Protein AF-Q5NCP0-3-F1 (afdb_monomer)

Mean predicted aligned error: 16.81 Å

Structure (mmCIF, N/CA/C/O backbone):
data_AF-Q5NCP0-3-F1
#
_entry.id   AF-Q5NCP0-3-F1
#
loop_
_atom_site.group_PDB
_atom_site.id
_atom_site.type_symbol
_atom_site.label_atom_id
_atom_site.label_alt_id
_atom_site.label_comp_id
_atom_site.label_asym_id
_atom_site.label_entity_id
_atom_site.label_seq_id
_atom_site.pdbx_PDB_ins_code
_atom_site.Cartn_x
_atom_site.Cartn_y
_atom_site.Cartn_z
_atom_site.occupancy
_atom_site.B_iso_or_equiv
_atom_site.auth_seq_id
_atom_site.auth_comp_id
_atom_site.auth_asym_id
_atom_site.auth_atom_id
_atom_site.pdbx_PDB_model_num
ATOM 1 N N . MET A 1 1 ? 72.485 34.955 -22.593 1.00 40.53 1 MET A N 1
ATOM 2 C CA . MET A 1 1 ? 71.394 34.061 -23.044 1.00 40.53 1 MET A CA 1
ATOM 3 C C . MET A 1 1 ? 70.296 34.075 -21.979 1.00 40.53 1 MET A C 1
ATOM 5 O O . MET A 1 1 ? 70.406 33.351 -21.007 1.00 40.53 1 MET A O 1
ATOM 9 N N . SER A 1 2 ? 69.302 34.964 -22.088 1.00 57.00 2 SER A N 1
ATOM 10 C CA . SER A 1 2 ? 68.161 35.048 -21.153 1.00 57.00 2 SER A CA 1
ATOM 11 C C . SER A 1 2 ? 66.926 35.532 -21.920 1.00 57.00 2 SER A C 1
ATOM 13 O O . SER A 1 2 ? 66.544 36.692 -21.856 1.00 57.00 2 SER A O 1
ATOM 15 N N . GLY A 1 3 ? 66.391 34.663 -22.778 1.00 52.38 3 GLY A N 1
ATOM 16 C CA . GLY A 1 3 ? 65.208 34.951 -23.605 1.00 52.38 3 GLY A CA 1
ATOM 17 C C . GLY A 1 3 ? 64.256 33.762 -23.767 1.00 52.38 3 GLY A C 1
ATOM 18 O O . GLY A 1 3 ? 63.150 33.932 -24.262 1.00 52.38 3 GLY A O 1
ATOM 19 N N . GLY A 1 4 ? 64.649 32.561 -23.316 1.00 56.91 4 GLY A N 1
ATOM 20 C CA . GLY A 1 4 ? 63.847 31.338 -23.452 1.00 56.91 4 GLY A CA 1
ATOM 21 C C . GLY A 1 4 ? 62.743 31.166 -22.400 1.00 56.91 4 GLY A C 1
ATOM 22 O O . GLY A 1 4 ? 61.758 30.488 -22.665 1.00 56.91 4 GLY A O 1
ATOM 23 N N . HIS A 1 5 ? 62.852 31.804 -21.228 1.00 55.22 5 HIS A N 1
ATOM 24 C CA . HIS A 1 5 ? 61.889 31.601 -20.134 1.00 55.22 5 HIS A CA 1
ATOM 25 C C . HIS A 1 5 ? 60.578 32.391 -20.292 1.00 55.22 5 HIS A C 1
ATOM 27 O O . HIS A 1 5 ? 59.539 31.944 -19.816 1.00 55.22 5 HIS A O 1
ATOM 33 N N . GLN A 1 6 ? 60.583 33.534 -20.988 1.00 58.88 6 GLN A N 1
ATOM 34 C CA . GLN A 1 6 ? 59.370 34.347 -21.178 1.00 58.88 6 GLN A CA 1
ATOM 35 C C . GLN A 1 6 ? 58.363 33.703 -22.144 1.00 58.88 6 GLN A C 1
ATOM 37 O O . GLN A 1 6 ? 57.157 33.825 -21.944 1.00 58.88 6 GLN A O 1
ATOM 42 N N . LEU A 1 7 ? 58.835 32.958 -23.149 1.00 59.28 7 LEU A N 1
ATOM 43 C CA . LEU A 1 7 ? 57.959 32.293 -24.120 1.00 59.28 7 LEU A CA 1
ATOM 44 C C . LEU A 1 7 ? 57.269 31.044 -23.542 1.00 59.28 7 LEU A C 1
ATOM 46 O O . LEU A 1 7 ? 56.135 30.756 -23.915 1.00 59.28 7 LEU A O 1
ATOM 50 N N . GLN A 1 8 ? 57.886 30.340 -22.584 1.00 61.59 8 GLN A N 1
ATOM 51 C CA . GLN A 1 8 ? 57.238 29.203 -21.910 1.00 61.59 8 GLN A CA 1
ATOM 52 C C . GLN A 1 8 ? 56.052 29.624 -21.029 1.00 61.59 8 GLN A C 1
ATOM 54 O O . GLN A 1 8 ? 55.056 28.906 -20.960 1.00 61.59 8 GLN A O 1
ATOM 59 N N . LEU A 1 9 ? 56.126 30.795 -20.390 1.00 61.34 9 LEU A N 1
ATOM 60 C CA . LEU A 1 9 ? 55.031 31.336 -19.575 1.00 61.34 9 LEU A CA 1
ATOM 61 C C . LEU A 1 9 ? 53.808 31.710 -20.425 1.00 61.34 9 LEU A C 1
ATOM 63 O O . LEU A 1 9 ? 52.675 31.484 -20.002 1.00 61.34 9 LEU A O 1
ATOM 67 N N . ALA A 1 10 ? 54.025 32.202 -21.648 1.00 65.25 10 ALA A N 1
ATOM 68 C CA . ALA A 1 10 ? 52.942 32.540 -22.571 1.00 65.25 10 ALA A CA 1
ATOM 69 C C . ALA A 1 10 ? 52.159 31.304 -23.059 1.00 65.25 10 ALA A C 1
ATOM 71 O O . ALA A 1 10 ? 50.965 31.404 -23.323 1.00 65.25 10 ALA A O 1
ATOM 72 N N . VAL A 1 11 ? 52.799 30.131 -23.129 1.00 69.75 11 VAL A N 1
ATOM 73 C CA . VAL A 1 11 ? 52.158 28.861 -23.531 1.00 69.75 11 VAL A CA 1
ATOM 74 C C . VAL A 1 11 ? 51.352 28.221 -22.392 1.00 69.75 11 VAL A C 1
ATOM 76 O O . VAL A 1 11 ? 50.407 27.475 -22.645 1.00 69.75 11 VAL A O 1
ATOM 79 N N . LEU A 1 12 ? 51.671 28.536 -21.134 1.00 74.12 12 LEU A N 1
ATOM 80 C CA . LEU A 1 12 ? 50.923 28.058 -19.963 1.00 74.12 12 LEU A CA 1
ATOM 81 C C . LEU A 1 12 ? 49.622 28.842 -19.727 1.00 74.12 12 LEU A C 1
ATOM 83 O O . LEU A 1 12 ? 48.679 28.316 -19.134 1.00 74.12 12 LEU A O 1
ATOM 87 N N . TRP A 1 13 ? 49.545 30.078 -20.221 1.00 74.38 13 TRP A N 1
ATOM 88 C CA . TRP A 1 13 ? 48.394 30.958 -20.019 1.00 74.38 13 TRP A CA 1
ATOM 89 C C . TRP A 1 13 ? 47.080 30.437 -20.645 1.00 74.38 13 TRP A C 1
ATOM 91 O O . TRP A 1 13 ? 46.059 30.440 -19.952 1.00 74.38 13 TRP A O 1
ATOM 101 N N . PRO A 1 14 ? 47.068 29.902 -21.886 1.00 79.06 14 PRO A N 1
ATOM 102 C CA . PRO A 1 14 ? 45.876 29.288 -22.477 1.00 79.06 14 PRO A CA 1
ATOM 103 C C . PRO A 1 14 ? 45.344 28.083 -21.690 1.00 79.06 14 PRO A C 1
ATOM 105 O O . PRO A 1 14 ? 44.132 27.925 -21.554 1.00 79.06 14 PRO A O 1
ATOM 108 N N . TRP A 1 15 ? 46.232 27.252 -21.133 1.00 80.69 15 TRP A N 1
ATOM 109 C CA . TRP A 1 15 ? 45.832 26.103 -20.316 1.00 80.69 15 TRP A CA 1
ATOM 110 C C . TRP A 1 15 ? 45.217 26.534 -18.984 1.00 80.69 15 TRP A C 1
ATOM 112 O O . TRP A 1 15 ? 44.223 25.949 -18.555 1.00 80.69 15 TRP A O 1
ATOM 122 N N . LEU A 1 16 ? 45.747 27.592 -18.363 1.00 80.56 16 LEU A N 1
ATOM 123 C CA . LEU A 1 16 ? 45.187 28.142 -17.129 1.00 80.56 16 LEU A CA 1
ATOM 124 C C . LEU A 1 16 ? 43.794 28.750 -17.357 1.00 80.56 16 LEU A C 1
ATOM 126 O O . LEU A 1 16 ? 42.891 2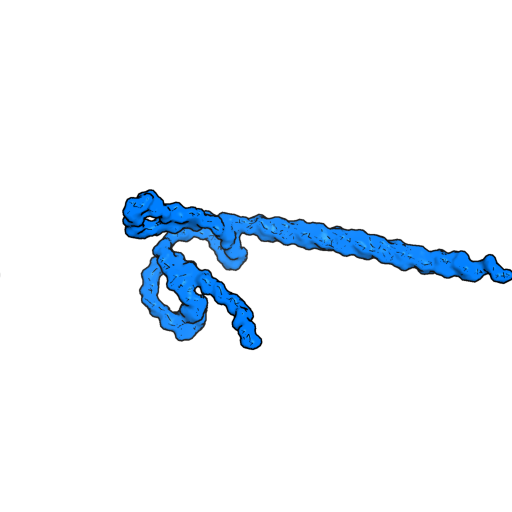8.508 -16.561 1.00 80.56 16 LEU A O 1
ATOM 130 N N . LEU A 1 17 ? 43.597 29.474 -18.463 1.00 78.25 17 LEU A N 1
ATOM 131 C CA . LEU A 1 17 ? 42.288 30.011 -18.857 1.00 78.25 17 LEU A CA 1
ATOM 132 C C . LEU A 1 17 ? 41.264 28.904 -19.134 1.00 78.25 17 LEU A C 1
ATOM 134 O O . LEU A 1 17 ? 40.128 28.978 -18.673 1.00 78.25 17 LEU A O 1
ATOM 138 N N . MET A 1 18 ? 41.659 27.846 -19.842 1.00 75.31 18 MET A N 1
ATOM 139 C CA . MET A 1 18 ? 40.772 26.701 -20.066 1.00 75.31 18 MET A CA 1
ATOM 140 C C . MET A 1 18 ? 40.414 25.986 -18.757 1.00 75.31 18 MET A C 1
ATOM 142 O O . MET A 1 18 ? 39.261 25.597 -18.570 1.00 75.31 18 MET A O 1
ATOM 146 N N . ALA A 1 19 ? 41.364 25.856 -17.826 1.00 77.81 19 ALA A N 1
ATOM 147 C CA . ALA A 1 19 ? 41.118 25.248 -16.521 1.00 77.81 19 ALA A CA 1
ATOM 148 C C . ALA A 1 19 ? 40.154 26.079 -15.654 1.00 77.81 19 ALA A C 1
ATOM 150 O O . ALA A 1 19 ? 39.271 25.510 -15.010 1.00 77.81 19 ALA A O 1
ATOM 151 N N . THR A 1 20 ? 40.263 27.413 -15.666 1.00 74.00 20 THR A N 1
ATOM 152 C CA . THR A 1 20 ? 39.338 28.284 -14.920 1.00 74.00 20 THR A CA 1
ATOM 153 C C . THR A 1 20 ? 37.938 28.297 -15.531 1.00 74.00 20 THR A C 1
ATOM 155 O O . THR A 1 20 ? 36.961 28.255 -14.779 1.00 74.00 20 THR A O 1
ATOM 158 N N . LEU A 1 21 ? 37.810 28.257 -16.865 1.00 70.00 21 LEU A N 1
ATOM 159 C CA . LEU A 1 21 ? 36.508 28.083 -17.519 1.00 70.00 21 LEU A CA 1
ATOM 160 C C . LEU A 1 21 ? 35.860 26.744 -17.144 1.00 70.00 21 LEU A C 1
ATOM 162 O O . LEU A 1 21 ? 34.676 26.714 -16.810 1.00 70.00 21 LEU A O 1
ATOM 166 N N . HIS A 1 22 ? 36.622 25.647 -17.147 1.00 67.56 22 HIS A N 1
ATOM 167 C CA . HIS A 1 22 ? 36.092 24.323 -16.808 1.00 67.56 22 HIS A CA 1
ATOM 168 C C . HIS A 1 22 ? 35.670 24.230 -15.331 1.00 67.56 22 HIS A C 1
ATOM 170 O O . HIS A 1 22 ? 34.629 23.653 -15.018 1.00 67.56 22 HIS A O 1
ATOM 176 N N . ALA A 1 23 ? 36.429 24.856 -14.423 1.00 63.34 23 ALA A N 1
ATOM 177 C CA . ALA A 1 23 ? 36.079 24.938 -13.005 1.00 63.34 23 ALA A CA 1
ATOM 178 C C . ALA A 1 23 ? 34.800 25.768 -12.763 1.00 63.34 23 ALA A C 1
ATOM 180 O O . ALA A 1 23 ? 33.964 25.388 -11.941 1.00 63.34 23 ALA A O 1
ATOM 181 N N . GLY A 1 24 ? 34.604 26.857 -13.516 1.00 61.31 24 GLY A N 1
ATOM 182 C CA . GLY A 1 24 ? 33.371 27.651 -13.475 1.00 61.31 24 GLY A CA 1
ATOM 183 C C . GLY A 1 24 ? 32.154 26.910 -14.042 1.00 61.31 24 GLY A C 1
ATOM 184 O O . GLY A 1 24 ? 31.056 26.996 -13.482 1.00 61.31 24 GLY A O 1
ATOM 185 N N . PHE A 1 25 ? 32.350 26.124 -15.105 1.00 60.31 25 PHE A N 1
ATOM 186 C CA . PHE A 1 25 ? 31.288 25.319 -15.720 1.00 60.31 25 PHE A CA 1
ATOM 187 C C . PHE A 1 25 ? 30.877 24.117 -14.854 1.00 60.31 25 PHE A C 1
ATOM 189 O O . PHE A 1 25 ? 29.698 23.782 -14.761 1.00 60.31 25 PHE A O 1
ATOM 196 N N . GLY A 1 26 ? 31.826 23.503 -14.138 1.00 58.12 26 GLY A N 1
ATOM 197 C CA . GLY A 1 26 ? 31.530 22.442 -13.170 1.00 58.12 26 GLY A CA 1
ATOM 198 C C . GLY A 1 26 ? 30.662 22.926 -12.001 1.00 58.12 26 GLY A C 1
ATOM 199 O O . GLY A 1 26 ? 29.792 22.195 -11.526 1.00 58.12 26 GLY A O 1
ATOM 200 N N . HIS A 1 27 ? 30.837 24.179 -11.570 1.00 57.72 27 HIS A N 1
ATOM 201 C CA . HIS A 1 27 ? 30.012 24.774 -10.518 1.00 57.72 27 HIS A CA 1
ATOM 202 C C . HIS A 1 27 ? 28.595 25.117 -10.990 1.00 57.72 27 HIS A C 1
ATOM 204 O O . HIS A 1 27 ? 27.634 24.865 -10.265 1.00 57.72 27 HIS A O 1
ATOM 210 N N . THR A 1 28 ? 28.446 25.631 -12.212 1.00 56.38 28 THR A N 1
ATOM 211 C CA . THR A 1 28 ? 27.126 25.899 -12.813 1.00 56.38 28 THR A CA 1
ATOM 212 C C . THR A 1 28 ? 26.379 24.609 -13.149 1.00 56.38 28 THR A C 1
ATOM 214 O O . THR A 1 28 ? 25.176 24.541 -12.916 1.00 56.38 28 THR A O 1
ATOM 217 N N . GLY A 1 29 ? 27.077 23.546 -13.560 1.00 58.38 29 GLY A N 1
ATOM 218 C CA . GLY A 1 29 ? 26.492 22.211 -13.715 1.00 58.38 29 GLY A CA 1
ATOM 219 C C . GLY A 1 29 ? 25.942 21.634 -12.404 1.00 58.38 29 GLY A C 1
ATOM 220 O O . GLY A 1 29 ? 24.860 21.054 -12.402 1.00 58.38 29 GLY A O 1
ATOM 221 N N . ARG A 1 30 ? 26.621 21.857 -11.267 1.00 56.97 30 ARG A N 1
ATOM 222 C CA . ARG A 1 30 ? 26.109 21.450 -9.942 1.00 56.97 30 ARG A CA 1
ATOM 223 C C . ARG A 1 30 ? 24.905 22.273 -9.487 1.00 56.97 30 ARG A C 1
ATOM 225 O O . ARG A 1 30 ? 24.007 21.714 -8.869 1.00 56.97 30 ARG A O 1
ATOM 232 N N . VAL A 1 31 ? 24.867 23.569 -9.792 1.00 59.12 31 VAL A N 1
ATOM 233 C CA . VAL A 1 31 ? 23.715 24.429 -9.469 1.00 59.12 31 VAL A CA 1
ATOM 234 C C . VAL A 1 31 ? 22.501 24.073 -10.331 1.00 59.12 31 VAL A C 1
ATOM 236 O O . VAL A 1 31 ? 21.394 24.005 -9.810 1.00 59.12 31 VAL A O 1
ATOM 239 N N . LEU A 1 32 ? 22.696 23.772 -11.618 1.00 58.31 32 LEU A N 1
ATOM 240 C CA . LEU A 1 32 ? 21.617 23.318 -12.500 1.00 58.31 32 LEU A CA 1
ATOM 241 C C . LEU A 1 32 ? 21.120 21.915 -12.132 1.00 58.31 32 LEU A C 1
ATOM 243 O O . LEU A 1 32 ? 19.915 21.689 -12.137 1.00 58.31 32 LEU A O 1
ATOM 247 N N . ALA A 1 33 ? 22.011 20.996 -11.747 1.00 58.50 33 ALA A N 1
ATOM 248 C CA . ALA A 1 33 ? 21.609 19.690 -11.225 1.00 58.50 33 ALA A CA 1
ATOM 249 C C . ALA A 1 33 ? 20.787 19.829 -9.932 1.00 58.50 33 ALA A C 1
ATOM 251 O O . ALA A 1 33 ? 19.730 19.219 -9.823 1.00 58.50 33 ALA A O 1
ATOM 252 N N . ALA A 1 34 ? 21.213 20.699 -9.007 1.00 58.75 34 ALA A N 1
ATOM 253 C CA . ALA A 1 34 ? 20.465 20.987 -7.783 1.00 58.75 34 ALA A CA 1
ATOM 254 C C . ALA A 1 34 ? 19.112 21.672 -8.056 1.00 58.75 34 ALA A C 1
ATOM 256 O O . ALA A 1 34 ? 18.141 21.415 -7.351 1.00 58.75 34 ALA A O 1
ATOM 257 N N . ALA A 1 35 ? 19.019 22.517 -9.088 1.00 59.47 35 ALA A N 1
ATOM 258 C CA . ALA A 1 35 ? 17.755 23.122 -9.507 1.00 59.47 35 ALA A CA 1
ATOM 259 C C . ALA A 1 35 ? 16.796 22.083 -10.116 1.00 59.47 35 ALA A C 1
ATOM 261 O O . ALA A 1 35 ? 15.620 22.074 -9.770 1.00 59.47 35 ALA A O 1
ATOM 262 N N . VAL A 1 36 ? 17.302 21.159 -10.939 1.00 59.22 36 VAL A N 1
ATOM 263 C CA . VAL A 1 36 ? 16.514 20.048 -11.507 1.00 59.22 36 VAL A CA 1
ATOM 264 C C . VAL A 1 36 ? 16.047 19.070 -10.422 1.00 59.22 36 VAL A C 1
ATOM 266 O O . VAL A 1 36 ? 14.914 18.592 -10.473 1.00 59.22 36 VAL A O 1
ATOM 269 N N . GLU A 1 37 ? 16.873 18.798 -9.408 1.00 54.91 37 GLU A N 1
ATOM 270 C CA . GLU A 1 37 ? 16.456 18.035 -8.221 1.00 54.91 37 GLU A CA 1
ATOM 271 C C . GLU A 1 37 ? 15.386 18.782 -7.410 1.00 54.91 37 GLU A C 1
ATOM 273 O O . GLU A 1 37 ? 14.426 18.164 -6.955 1.00 54.91 37 GLU A O 1
ATOM 278 N N . SER A 1 38 ? 15.492 20.110 -7.294 1.00 53.31 38 SER A N 1
ATOM 279 C CA . SER A 1 38 ? 14.508 20.961 -6.610 1.00 53.31 38 SER A CA 1
ATOM 280 C C . SER A 1 38 ? 13.156 21.011 -7.339 1.00 53.31 38 SER A C 1
ATOM 282 O O . SER A 1 38 ? 12.110 20.930 -6.698 1.00 53.31 38 SER A O 1
ATOM 284 N N . GLU A 1 39 ? 13.145 21.056 -8.676 1.00 51.22 39 GLU A N 1
ATOM 285 C CA . GLU A 1 39 ? 11.905 20.979 -9.468 1.00 51.22 39 GLU A CA 1
ATOM 286 C C . GLU A 1 39 ? 11.265 19.586 -9.411 1.00 51.22 39 GLU A C 1
ATOM 288 O O . GLU A 1 39 ? 10.039 19.467 -9.373 1.00 51.22 39 GLU A O 1
ATOM 293 N N . ARG A 1 40 ? 12.073 18.522 -9.312 1.00 54.06 40 ARG A N 1
ATOM 294 C CA . ARG A 1 40 ? 11.563 17.170 -9.044 1.00 54.06 40 ARG A CA 1
ATOM 295 C C . ARG A 1 40 ? 11.046 17.016 -7.605 1.00 54.06 40 ARG A C 1
ATOM 297 O O . ARG A 1 40 ? 10.197 16.165 -7.362 1.00 54.06 40 ARG A O 1
ATOM 304 N N . SER A 1 41 ? 11.512 17.860 -6.684 1.00 51.50 41 SER A N 1
ATOM 305 C CA . SER A 1 41 ? 11.105 17.898 -5.275 1.00 51.50 41 SER A CA 1
ATOM 306 C C . SER A 1 41 ? 9.802 18.669 -5.020 1.00 51.50 41 SER A C 1
ATOM 308 O O . SER A 1 41 ? 9.400 18.796 -3.859 1.00 51.50 41 SER A O 1
ATOM 310 N N . ALA A 1 42 ? 9.071 19.111 -6.052 1.00 56.53 42 ALA A N 1
ATOM 311 C CA . ALA A 1 42 ? 7.638 19.407 -5.923 1.00 56.53 42 ALA A CA 1
ATOM 312 C C . ALA A 1 42 ? 6.822 18.108 -5.712 1.00 56.53 42 ALA A C 1
ATOM 314 O O . ALA A 1 42 ? 5.796 17.880 -6.352 1.00 56.53 42 ALA A O 1
ATOM 315 N N . GLU A 1 43 ? 7.307 17.228 -4.834 1.00 66.19 43 GLU A N 1
ATOM 316 C CA . GLU A 1 43 ? 6.696 15.959 -4.487 1.00 66.19 43 GLU A CA 1
ATOM 317 C C . GLU A 1 43 ? 5.319 16.238 -3.895 1.00 66.19 43 GLU A C 1
ATOM 319 O O . GLU A 1 43 ? 5.171 16.884 -2.853 1.00 66.19 43 GLU A O 1
ATOM 324 N N . GLN A 1 44 ? 4.289 15.791 -4.614 1.00 78.94 44 GLN A N 1
ATOM 325 C CA . GLN A 1 44 ? 2.902 15.945 -4.208 1.00 78.94 44 GLN A CA 1
ATOM 326 C C . GLN A 1 44 ? 2.702 15.275 -2.851 1.00 78.94 44 GLN A C 1
ATOM 328 O O . GLN A 1 44 ? 2.706 14.047 -2.725 1.00 78.94 44 GLN A O 1
ATOM 333 N N . LYS A 1 45 ? 2.540 16.114 -1.825 1.00 90.56 45 LYS A N 1
ATOM 334 C CA . LYS A 1 45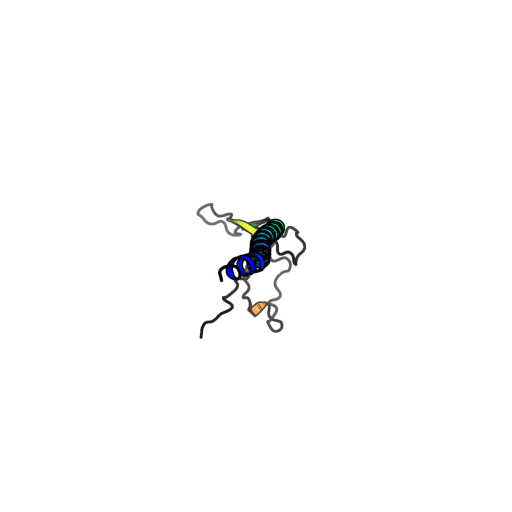 ? 2.274 15.673 -0.461 1.00 90.56 45 LYS A CA 1
ATOM 335 C C . LYS A 1 45 ? 0.937 14.939 -0.393 1.00 90.56 45 LYS A C 1
ATOM 337 O O . LYS A 1 45 ? -0.084 15.441 -0.859 1.00 90.56 45 LYS A O 1
ATOM 342 N N . ALA A 1 46 ? 0.949 13.781 0.254 1.00 93.00 46 ALA A N 1
ATOM 343 C CA . ALA A 1 46 ? -0.230 13.010 0.613 1.00 93.00 46 ALA A CA 1
ATOM 344 C C . ALA A 1 46 ? -0.531 13.193 2.106 1.00 93.00 46 ALA A C 1
ATOM 346 O O . ALA A 1 46 ? 0.377 13.132 2.934 1.00 93.00 46 ALA A O 1
ATOM 347 N N . VAL A 1 47 ? -1.801 13.380 2.464 1.00 94.50 47 VAL A N 1
ATOM 348 C CA . VAL A 1 47 ? -2.253 13.389 3.864 1.00 94.50 47 VAL A CA 1
ATOM 349 C C . VAL A 1 47 ? -2.961 12.071 4.148 1.00 94.50 47 VAL A C 1
ATOM 351 O O . VAL A 1 47 ? -3.929 11.732 3.472 1.00 94.50 47 VAL A O 1
ATOM 354 N N . ILE A 1 48 ? -2.502 11.343 5.163 1.00 95.94 48 ILE A N 1
ATOM 355 C CA . ILE A 1 48 ? -3.009 10.015 5.522 1.00 95.94 48 ILE A CA 1
ATOM 356 C C . ILE A 1 48 ? -3.691 10.114 6.884 1.00 95.94 48 ILE A C 1
ATOM 358 O O . ILE A 1 48 ? -3.051 10.427 7.889 1.00 95.94 48 ILE A O 1
ATOM 362 N N . ARG A 1 49 ? -4.997 9.843 6.929 1.00 94.56 49 ARG A N 1
ATOM 363 C CA . ARG A 1 49 ? -5.786 9.820 8.168 1.00 94.56 49 ARG A CA 1
ATOM 364 C C . ARG A 1 49 ? -6.071 8.378 8.560 1.00 94.56 49 ARG A C 1
ATOM 366 O O . ARG A 1 49 ? -6.679 7.640 7.794 1.00 94.56 49 ARG A O 1
ATOM 373 N N . VAL A 1 50 ? -5.661 7.991 9.763 1.00 93.31 50 VAL A N 1
ATOM 374 C CA . VAL A 1 50 ? -5.903 6.656 10.314 1.00 93.31 50 VAL A CA 1
ATOM 375 C C . VAL A 1 50 ? -6.910 6.777 11.447 1.00 93.31 50 VAL A C 1
ATOM 377 O O . VAL A 1 50 ? -6.657 7.444 12.455 1.00 93.31 50 VAL A O 1
ATOM 380 N N . ILE A 1 51 ? -8.060 6.135 11.254 1.00 91.44 51 ILE A N 1
ATOM 381 C CA . ILE A 1 51 ? -9.189 6.155 12.183 1.00 91.44 51 ILE A CA 1
ATOM 382 C C . ILE A 1 51 ? -9.355 4.738 12.745 1.00 91.44 51 ILE A C 1
ATOM 384 O O . ILE A 1 51 ? -9.642 3.812 11.982 1.00 91.44 51 ILE A O 1
ATOM 388 N N . PRO A 1 52 ? -9.157 4.526 14.054 1.00 89.19 52 PRO A N 1
ATOM 389 C CA . PRO A 1 52 ? -9.360 3.218 14.658 1.00 89.19 52 PRO A CA 1
ATOM 390 C C . PRO A 1 52 ? -10.855 2.866 14.701 1.00 89.19 52 PRO A C 1
ATOM 392 O O . PRO A 1 52 ? -11.688 3.686 15.077 1.00 89.19 52 PRO A O 1
ATOM 395 N N . LEU A 1 53 ? -11.199 1.620 14.356 1.00 85.50 53 LEU A N 1
ATOM 396 C CA . LEU A 1 53 ? -12.590 1.134 14.387 1.00 85.50 53 LEU A CA 1
ATOM 397 C C . LEU A 1 53 ? -13.125 0.931 15.811 1.00 85.50 53 LEU A C 1
ATOM 399 O O . LEU A 1 53 ? -14.326 1.023 16.047 1.00 85.50 53 LEU A O 1
ATOM 403 N N . LYS A 1 54 ? -12.238 0.616 16.762 1.00 82.31 54 LYS A N 1
ATOM 404 C CA . LYS A 1 54 ? -12.573 0.499 18.182 1.00 82.31 54 LYS A CA 1
ATOM 405 C C . LYS A 1 54 ? -12.027 1.712 18.914 1.00 82.31 54 LYS A C 1
ATOM 407 O O . LYS A 1 54 ? -10.848 2.034 18.801 1.00 82.31 54 LYS A O 1
ATOM 412 N N . MET A 1 55 ? -12.911 2.363 19.654 1.00 68.44 55 MET A N 1
ATOM 413 C CA . MET A 1 55 ? -12.603 3.538 20.453 1.00 68.44 55 MET A CA 1
ATOM 414 C C . MET A 1 55 ? -11.684 3.120 21.607 1.00 68.44 55 MET A C 1
ATOM 416 O O . MET A 1 55 ? -12.078 2.314 22.449 1.00 68.44 55 MET A O 1
ATOM 420 N N . ASP A 1 56 ? -10.449 3.620 21.616 1.00 65.12 56 ASP A N 1
ATOM 421 C CA . ASP A 1 56 ? -9.535 3.434 22.746 1.00 65.12 56 ASP A CA 1
ATOM 422 C C . ASP A 1 56 ? -10.093 4.187 23.975 1.00 65.12 56 ASP A C 1
ATOM 424 O O . ASP A 1 56 ? -10.561 5.322 23.808 1.00 65.12 56 ASP A O 1
ATOM 428 N N . PRO A 1 57 ? -10.056 3.628 25.207 1.00 69.12 57 PRO A N 1
ATOM 429 C CA . PRO A 1 57 ? -10.590 4.286 26.407 1.00 69.12 57 PRO A CA 1
ATOM 430 C C . PRO A 1 57 ? -9.947 5.652 26.684 1.00 69.12 57 PRO A C 1
ATOM 432 O O . PRO A 1 57 ? -10.517 6.485 27.383 1.00 69.12 57 PRO A O 1
ATOM 435 N N . THR A 1 58 ? -8.767 5.892 26.110 1.00 68.62 58 THR A N 1
ATOM 436 C CA . THR A 1 58 ? -7.976 7.119 26.238 1.00 68.62 58 THR A CA 1
ATOM 437 C C . THR A 1 58 ? -8.524 8.289 25.402 1.00 68.62 58 THR A C 1
ATOM 439 O O . THR A 1 58 ? -8.008 9.402 25.488 1.00 68.62 58 THR A O 1
ATOM 442 N N . GLY A 1 59 ? -9.562 8.079 24.578 1.00 61.81 59 GLY A N 1
ATOM 443 C CA . GLY A 1 59 ? -10.248 9.149 23.830 1.00 61.81 59 GLY A CA 1
ATOM 444 C C . GLY A 1 59 ? -9.406 9.819 22.734 1.00 61.81 59 GLY A C 1
ATOM 445 O O . GLY A 1 59 ? -9.805 10.821 22.146 1.00 61.81 59 GLY A O 1
ATOM 446 N N . LYS A 1 60 ? -8.233 9.264 22.445 1.00 62.41 60 LYS A N 1
ATOM 447 C CA . LYS A 1 60 ? -7.277 9.719 21.440 1.00 62.41 60 LYS A CA 1
ATOM 448 C C . LYS A 1 60 ? -6.839 8.436 20.746 1.00 62.41 60 LYS A C 1
ATOM 450 O O . LYS A 1 60 ? -6.470 7.490 21.421 1.00 62.41 60 LYS A O 1
ATOM 455 N N . LEU A 1 61 ? -6.951 8.301 19.433 1.00 66.50 61 LEU A N 1
ATOM 456 C CA . LEU A 1 61 ? -5.831 8.604 18.547 1.00 66.50 61 LEU A CA 1
ATOM 457 C C . LEU A 1 61 ? -6.326 8.485 17.098 1.00 66.50 61 LEU A C 1
ATOM 459 O O . LEU A 1 61 ? -6.118 7.472 16.437 1.00 66.50 61 LEU A O 1
ATOM 463 N N . ASN A 1 62 ? -6.973 9.537 16.596 1.00 78.62 62 ASN A N 1
ATOM 464 C CA . ASN A 1 62 ? -7.001 9.748 15.152 1.00 78.62 62 ASN A CA 1
ATOM 465 C C . ASN A 1 62 ? -5.596 10.206 14.761 1.00 78.62 62 ASN A C 1
ATOM 467 O O . ASN A 1 62 ? -5.160 11.292 15.154 1.00 78.62 62 ASN A O 1
ATOM 471 N N . LEU A 1 63 ? -4.866 9.356 14.048 1.00 89.81 63 LEU A N 1
ATOM 472 C CA . LEU A 1 63 ? -3.520 9.662 13.579 1.00 89.81 63 LEU A CA 1
ATOM 473 C C . LEU A 1 63 ? -3.625 10.370 12.231 1.00 89.81 63 LEU A C 1
ATOM 475 O O . LEU A 1 63 ? -4.358 9.938 11.345 1.00 89.81 63 LEU A O 1
ATOM 479 N N . THR A 1 64 ? -2.905 11.477 12.084 1.00 93.00 64 THR A N 1
ATOM 480 C CA . THR A 1 64 ? -2.717 12.141 10.791 1.00 93.00 64 THR A CA 1
ATOM 481 C C . THR A 1 64 ? -1.233 12.121 10.480 1.00 93.00 64 THR A C 1
ATOM 483 O O . THR A 1 64 ? -0.426 12.563 11.296 1.00 93.00 64 THR A O 1
ATOM 486 N N . LEU A 1 65 ? -0.889 11.559 9.330 1.00 94.81 65 LEU A N 1
ATOM 487 C CA . LEU A 1 65 ? 0.471 11.413 8.833 1.00 94.81 65 LEU A CA 1
ATOM 488 C C . LEU A 1 65 ? 0.587 12.136 7.490 1.00 94.81 65 LEU A C 1
ATOM 490 O O . LEU A 1 65 ? -0.410 12.352 6.798 1.00 94.81 65 LEU A O 1
ATOM 494 N N . GLU A 1 66 ? 1.812 12.482 7.118 1.00 94.62 66 GLU A N 1
ATOM 495 C CA . GLU A 1 66 ? 2.140 12.989 5.788 1.00 94.62 66 GLU A CA 1
ATOM 496 C C . GLU A 1 66 ? 2.979 11.950 5.041 1.00 94.62 66 GLU A C 1
ATOM 498 O O . GLU A 1 66 ? 3.779 11.228 5.638 1.00 94.62 66 GLU A O 1
ATOM 503 N N . GLY A 1 67 ? 2.785 11.881 3.731 1.00 93.00 67 GLY A N 1
ATOM 504 C CA . GLY A 1 67 ? 3.541 11.040 2.816 1.00 93.00 67 GLY A CA 1
ATOM 505 C C . GLY A 1 67 ? 3.702 11.726 1.467 1.00 93.00 67 GLY A C 1
ATOM 506 O O . GLY A 1 67 ? 3.412 12.914 1.317 1.00 93.00 67 GLY A O 1
ATOM 507 N N . VAL A 1 68 ? 4.149 10.966 0.476 1.00 92.75 68 VAL A N 1
ATOM 508 C CA . VAL A 1 68 ? 4.368 11.460 -0.882 1.00 92.75 68 VAL A CA 1
ATOM 509 C C . VAL A 1 68 ? 3.749 10.493 -1.881 1.00 92.75 68 VAL A C 1
ATOM 511 O O . VAL A 1 68 ? 3.894 9.277 -1.740 1.00 92.75 68 VAL A O 1
ATOM 514 N N . PHE A 1 69 ? 3.065 11.033 -2.889 1.00 92.38 69 PHE A N 1
ATOM 515 C CA . PHE A 1 69 ? 2.584 10.236 -4.011 1.00 92.38 69 PHE A CA 1
ATOM 516 C C . PHE A 1 69 ? 3.738 9.818 -4.925 1.00 92.38 69 PHE A C 1
ATOM 518 O O . PHE A 1 69 ? 4.562 10.633 -5.336 1.00 92.38 69 PHE A O 1
ATOM 525 N N . ALA A 1 70 ? 3.771 8.538 -5.291 1.00 90.62 70 ALA A N 1
ATOM 526 C CA . ALA A 1 70 ? 4.717 8.045 -6.279 1.00 90.62 70 ALA A CA 1
ATOM 527 C C . ALA A 1 70 ? 4.323 8.524 -7.683 1.00 90.62 70 ALA A C 1
ATOM 529 O O . ALA A 1 70 ? 3.179 8.351 -8.094 1.00 90.62 70 ALA A O 1
ATOM 530 N N . GLY A 1 71 ? 5.288 9.008 -8.471 1.00 86.62 71 GLY A N 1
ATOM 531 C CA . GLY A 1 71 ? 5.052 9.442 -9.859 1.00 86.62 71 GLY A CA 1
ATOM 532 C C . GLY A 1 71 ? 4.680 8.326 -10.850 1.00 86.62 71 GLY A C 1
ATOM 533 O O . GLY A 1 71 ? 4.556 8.592 -12.040 1.00 86.62 71 GLY A O 1
ATOM 534 N N . VAL A 1 72 ? 4.548 7.079 -10.383 1.00 87.06 72 VAL A N 1
ATOM 535 C CA . VAL A 1 72 ? 4.106 5.919 -11.181 1.00 87.06 72 VAL A CA 1
ATOM 536 C C . VAL A 1 72 ? 2.578 5.776 -11.163 1.00 87.06 72 VAL A C 1
ATOM 538 O O . VAL A 1 72 ? 2.018 5.150 -12.058 1.00 87.06 72 VAL A O 1
ATOM 541 N N . ALA A 1 73 ? 1.903 6.343 -10.160 1.00 83.75 73 ALA A N 1
ATOM 542 C CA . ALA A 1 73 ? 0.465 6.200 -9.964 1.00 83.75 73 ALA A CA 1
ATOM 543 C C . ALA A 1 73 ? -0.283 7.510 -10.248 1.00 83.75 73 ALA A C 1
ATOM 545 O O . ALA A 1 73 ? 0.273 8.602 -10.131 1.00 83.75 73 ALA A O 1
ATOM 546 N N . GLU A 1 74 ? -1.567 7.393 -10.589 1.00 88.81 74 GLU A N 1
ATOM 547 C CA . GLU A 1 74 ? -2.464 8.545 -10.658 1.00 88.81 74 GLU A CA 1
ATOM 548 C C . GLU A 1 74 ? -2.708 9.101 -9.248 1.00 88.81 74 GLU A C 1
ATOM 550 O O . GLU A 1 74 ? -2.995 8.357 -8.307 1.00 88.81 74 GLU A O 1
ATOM 555 N N . VAL A 1 75 ? -2.595 10.420 -9.093 1.00 89.31 75 VAL A N 1
ATOM 556 C CA . VAL A 1 75 ? -2.774 11.088 -7.800 1.00 89.31 75 VAL A CA 1
ATOM 557 C C . VAL A 1 75 ? -4.261 11.286 -7.539 1.00 89.31 75 VAL A C 1
ATOM 559 O O . VAL A 1 75 ? -4.854 12.295 -7.919 1.00 89.31 75 VAL A O 1
ATOM 562 N N . THR A 1 76 ? -4.864 10.296 -6.886 1.00 92.25 76 THR A N 1
ATOM 563 C CA . THR A 1 76 ? -6.276 10.301 -6.490 1.00 92.25 76 THR A CA 1
ATOM 564 C C . THR A 1 76 ? -6.427 9.957 -5.005 1.00 92.25 76 THR A C 1
ATOM 566 O O . THR A 1 76 ? -5.619 9.205 -4.452 1.00 92.25 76 THR A O 1
ATOM 569 N N . PRO A 1 77 ? -7.426 10.535 -4.312 1.00 93.44 77 PRO A N 1
ATOM 570 C CA . PRO A 1 77 ? -7.725 10.165 -2.937 1.00 93.44 77 PRO A CA 1
ATOM 571 C C . PRO A 1 77 ? -8.330 8.758 -2.883 1.00 93.44 77 PRO A C 1
ATOM 573 O O . PRO A 1 77 ? -9.118 8.379 -3.748 1.00 93.44 77 PRO A O 1
ATOM 576 N N . ALA A 1 78 ? -8.000 8.010 -1.834 1.00 94.56 78 ALA A N 1
ATOM 577 C CA . ALA A 1 78 ? -8.544 6.683 -1.586 1.00 94.56 78 ALA A CA 1
ATOM 578 C C . ALA A 1 78 ? -8.857 6.503 -0.100 1.00 94.56 78 ALA A C 1
ATOM 580 O O . ALA A 1 78 ? -8.146 7.012 0.769 1.00 94.56 78 ALA A O 1
ATOM 581 N N . GLU A 1 79 ? -9.912 5.746 0.179 1.00 95.00 79 GLU A N 1
ATOM 582 C CA . GLU A 1 79 ? -10.342 5.374 1.522 1.00 95.00 79 GLU A CA 1
ATOM 583 C C . GLU A 1 79 ? -10.585 3.868 1.560 1.00 95.00 79 GLU A C 1
ATOM 585 O O . GLU A 1 79 ? -11.049 3.284 0.583 1.00 95.00 79 GLU A O 1
ATOM 590 N N . GLY A 1 80 ? -10.259 3.231 2.683 1.00 94.75 80 GLY A N 1
ATOM 591 C CA . GLY A 1 80 ? -10.388 1.788 2.805 1.00 94.75 80 GLY A CA 1
ATOM 592 C C . GLY A 1 80 ? -9.894 1.250 4.138 1.00 94.75 80 GLY A C 1
ATOM 593 O O . GLY A 1 80 ? -9.249 1.948 4.925 1.00 94.75 80 GLY A O 1
ATOM 594 N N . LYS A 1 81 ? -10.192 -0.026 4.394 1.00 94.19 81 LYS A N 1
ATOM 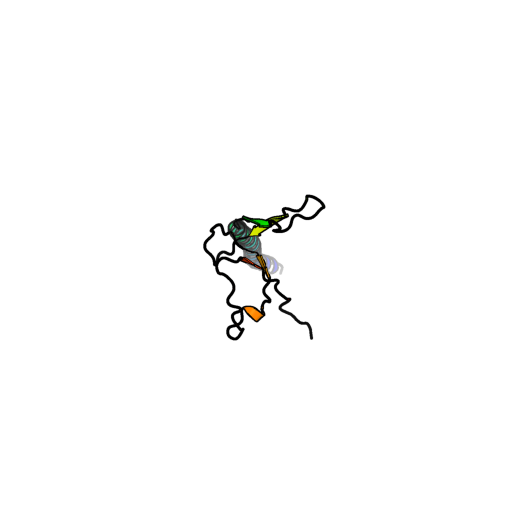595 C CA . LYS A 1 81 ? -9.680 -0.739 5.567 1.00 94.19 81 LYS A CA 1
ATOM 596 C C . LYS A 1 81 ? -8.166 -0.899 5.449 1.00 94.19 81 LYS A C 1
ATOM 598 O O . LYS A 1 81 ? -7.678 -1.404 4.442 1.00 94.19 81 LYS A O 1
ATOM 603 N N . LEU A 1 82 ? -7.432 -0.502 6.485 1.00 93.94 82 LEU A N 1
ATOM 604 C CA . LEU A 1 82 ? -5.980 -0.648 6.519 1.00 93.94 82 LEU A CA 1
ATOM 605 C C . LEU A 1 82 ? -5.596 -2.112 6.785 1.00 93.94 82 LEU A C 1
ATOM 607 O O . LEU A 1 82 ? -5.962 -2.664 7.825 1.00 93.94 82 LEU A O 1
ATOM 611 N N . MET A 1 83 ? -4.844 -2.718 5.866 1.00 93.19 83 MET A N 1
ATOM 612 C CA . MET A 1 83 ? -4.363 -4.100 5.950 1.00 93.19 83 MET A CA 1
ATOM 613 C C . MET A 1 83 ? -2.845 -4.132 5.786 1.00 93.19 83 MET A C 1
ATOM 615 O O . MET A 1 83 ? -2.313 -3.596 4.819 1.00 93.19 83 MET A O 1
ATOM 619 N N . GLN A 1 84 ? -2.127 -4.756 6.718 1.00 92.94 84 GLN A N 1
ATOM 620 C CA . GLN A 1 84 ? -0.683 -4.938 6.581 1.00 92.94 84 GLN A CA 1
ATOM 621 C C . GLN A 1 84 ? -0.401 -6.205 5.775 1.00 92.94 84 GLN A C 1
ATOM 623 O O . GLN A 1 84 ? -0.868 -7.278 6.150 1.00 92.94 84 GLN A O 1
ATOM 628 N N . SER A 1 85 ? 0.410 -6.094 4.724 1.00 91.88 85 SER A N 1
ATOM 629 C CA . SER A 1 85 ? 0.911 -7.253 3.979 1.00 91.88 85 SER A CA 1
ATOM 630 C C . SER A 1 85 ? 2.436 -7.341 4.053 1.00 91.88 85 SER A C 1
ATOM 632 O O . SER A 1 85 ?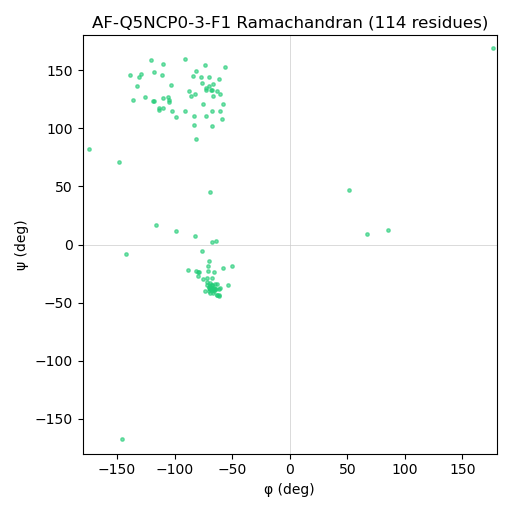 3.148 -6.341 4.190 1.00 91.88 85 SER A O 1
ATOM 634 N N . HIS A 1 86 ? 2.947 -8.571 4.019 1.00 92.06 86 HIS A N 1
ATOM 635 C CA . HIS A 1 86 ? 4.382 -8.825 3.951 1.00 92.06 86 HIS A CA 1
ATOM 636 C C . HIS A 1 86 ? 4.881 -8.579 2.516 1.00 92.06 86 HIS A C 1
ATOM 638 O O . HIS A 1 86 ? 4.171 -8.948 1.584 1.00 92.06 86 HIS A O 1
ATOM 644 N N . PRO A 1 87 ? 6.099 -8.051 2.278 1.00 93.12 87 PRO A N 1
ATOM 645 C CA . PRO A 1 87 ? 6.598 -7.828 0.914 1.00 93.12 87 PRO A CA 1
ATOM 646 C C . PRO A 1 87 ? 6.546 -9.075 0.015 1.00 93.12 87 PRO A C 1
ATOM 648 O O . PRO A 1 87 ? 6.258 -8.978 -1.172 1.00 93.12 87 PRO A O 1
ATOM 651 N N . LEU A 1 88 ? 6.771 -10.259 0.597 1.00 90.75 88 LEU A N 1
ATOM 652 C CA . LEU A 1 88 ? 6.715 -11.545 -0.118 1.00 90.75 88 LEU A CA 1
ATOM 653 C C . LEU A 1 88 ? 5.293 -11.978 -0.523 1.00 90.75 88 LEU A C 1
ATOM 655 O O . LEU A 1 88 ? 5.154 -12.805 -1.417 1.00 90.75 88 LEU A O 1
ATOM 659 N N . TYR A 1 89 ? 4.250 -11.410 0.094 1.00 89.62 89 TYR A N 1
ATOM 660 C CA . TYR A 1 89 ? 2.848 -11.626 -0.294 1.00 89.62 89 TYR A CA 1
ATOM 661 C C . TYR A 1 89 ? 2.509 -10.960 -1.637 1.00 89.62 89 TYR A C 1
ATOM 663 O O . TYR A 1 89 ? 1.483 -11.229 -2.234 1.00 89.62 89 TYR A O 1
ATOM 671 N N . LEU A 1 90 ? 3.363 -10.069 -2.143 1.00 89.44 90 LEU A N 1
ATOM 672 C CA . LEU A 1 90 ? 3.171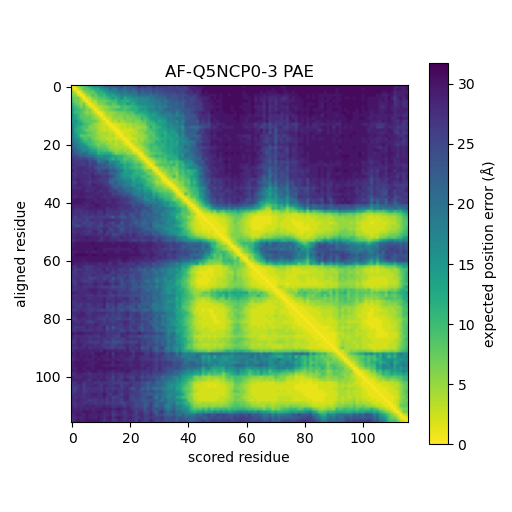 -9.437 -3.452 1.00 89.44 90 LEU A CA 1
ATOM 673 C C . LEU A 1 90 ? 4.009 -10.110 -4.548 1.00 89.44 90 LEU A C 1
ATOM 675 O O . LEU A 1 90 ? 4.156 -9.575 -5.646 1.00 89.44 90 LEU A O 1
ATOM 679 N N . CYS A 1 91 ? 4.589 -11.277 -4.262 1.00 91.56 91 CYS A N 1
ATOM 680 C CA . CYS A 1 91 ? 5.292 -12.077 -5.255 1.00 91.56 91 CYS A CA 1
ATOM 681 C C . CYS A 1 91 ? 4.304 -12.954 -6.041 1.00 91.56 91 CYS A C 1
ATOM 683 O O . CYS A 1 91 ? 3.366 -13.499 -5.467 1.00 91.56 91 CYS A O 1
ATOM 685 N N . ASN A 1 92 ? 4.573 -13.161 -7.337 1.00 86.44 92 ASN A N 1
ATOM 686 C CA . ASN A 1 92 ? 3.692 -13.843 -8.304 1.00 86.44 92 ASN A CA 1
ATOM 687 C C . ASN A 1 92 ? 3.127 -15.222 -7.896 1.00 86.44 92 ASN A C 1
ATOM 689 O O . ASN A 1 92 ? 2.196 -15.684 -8.542 1.00 86.44 92 ASN A O 1
ATOM 693 N N . ALA A 1 93 ? 3.709 -15.907 -6.910 1.00 74.06 93 ALA A N 1
ATOM 694 C CA . ALA A 1 93 ? 3.330 -17.264 -6.500 1.00 74.06 93 ALA A CA 1
ATOM 695 C C . ALA A 1 93 ? 2.786 -17.340 -5.062 1.00 74.06 93 ALA A C 1
ATOM 697 O O . ALA A 1 93 ? 2.787 -18.411 -4.462 1.00 74.06 93 ALA A O 1
ATOM 698 N N . SER A 1 94 ? 2.403 -16.204 -4.485 1.00 80.38 94 SER A N 1
ATOM 699 C CA . SER A 1 94 ? 1.740 -16.168 -3.181 1.00 80.38 94 SER A CA 1
ATOM 700 C C . SER A 1 94 ? 0.247 -16.469 -3.322 1.00 80.38 94 SER A C 1
ATOM 702 O O . SER A 1 94 ? -0.354 -16.182 -4.358 1.00 80.38 94 SER A O 1
ATOM 704 N N . ASP A 1 95 ? -0.331 -17.083 -2.290 1.00 77.69 95 ASP A N 1
ATOM 705 C CA . ASP A 1 95 ? -1.769 -17.331 -2.217 1.00 77.69 95 ASP A CA 1
ATOM 706 C C . ASP A 1 95 ? -2.519 -15.998 -2.084 1.00 77.69 95 ASP A C 1
ATOM 708 O O . ASP A 1 95 ? -2.138 -15.153 -1.276 1.00 77.69 95 ASP A O 1
ATOM 712 N N . ASP A 1 96 ? -3.579 -15.803 -2.873 1.00 79.56 96 ASP A N 1
ATOM 713 C CA . ASP A 1 96 ? -4.466 -14.647 -2.732 1.00 79.56 96 ASP A CA 1
ATOM 714 C C . ASP A 1 96 ? -5.503 -14.935 -1.637 1.00 79.56 96 ASP A C 1
ATOM 716 O O . ASP A 1 96 ? -6.410 -15.757 -1.813 1.00 79.56 96 ASP A O 1
ATOM 720 N 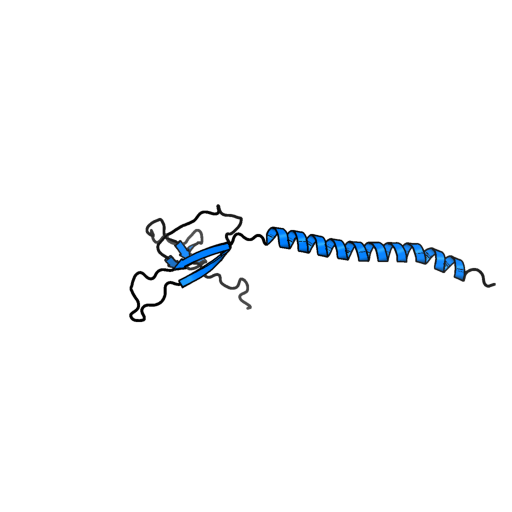N . ASP A 1 97 ? -5.389 -14.236 -0.507 1.00 75.94 97 ASP A N 1
ATOM 721 C CA . ASP A 1 97 ? -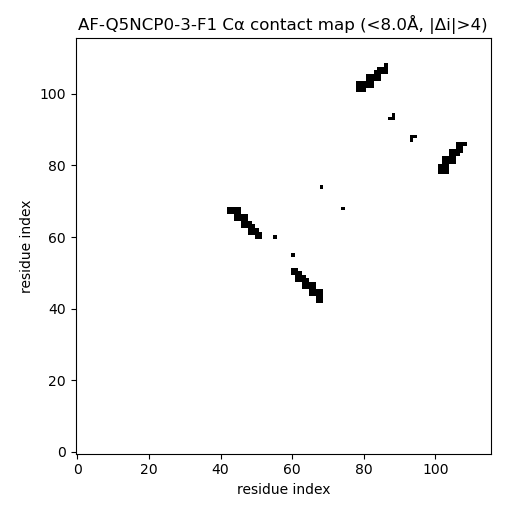6.270 -14.352 0.660 1.00 75.94 97 ASP A CA 1
ATOM 722 C C . ASP A 1 97 ? -7.733 -13.935 0.371 1.00 75.94 97 ASP A C 1
ATOM 724 O O . ASP A 1 97 ? -8.565 -13.956 1.280 1.00 75.94 97 ASP A O 1
ATOM 728 N N . ASN A 1 98 ? -8.082 -13.575 -0.876 1.00 77.50 98 ASN A N 1
ATOM 729 C CA . ASN A 1 98 ? -9.422 -13.133 -1.285 1.00 77.50 98 ASN A CA 1
ATOM 730 C C . ASN A 1 98 ? -9.935 -12.005 -0.380 1.00 77.50 98 ASN A C 1
ATOM 732 O O . ASN A 1 98 ? -11.063 -12.023 0.124 1.00 77.50 98 ASN A O 1
ATOM 736 N N . LEU A 1 99 ? -9.066 -11.021 -0.144 1.00 81.56 99 LEU A N 1
ATOM 737 C CA . LEU A 1 99 ? -9.399 -9.856 0.661 1.00 81.56 99 LEU A CA 1
ATOM 738 C C . LEU A 1 99 ? -10.543 -9.066 0.023 1.00 81.56 99 LEU A C 1
ATOM 740 O O . LEU A 1 99 ? -10.614 -8.890 -1.193 1.00 81.56 99 LEU A O 1
ATOM 744 N N . GLU A 1 100 ? -11.423 -8.549 0.878 1.00 84.12 100 GLU A N 1
ATOM 745 C CA . GLU A 1 100 ? -12.544 -7.712 0.465 1.00 84.12 100 GLU A CA 1
ATOM 746 C C . GLU A 1 100 ? -12.024 -6.478 -0.298 1.00 84.12 100 GLU A C 1
ATOM 748 O O . GLU A 1 100 ? -11.232 -5.726 0.274 1.00 84.12 100 GLU A O 1
ATOM 753 N N . PRO A 1 101 ? -12.418 -6.259 -1.569 1.00 88.62 101 PRO A N 1
ATOM 754 C CA . PRO A 1 101 ? -11.871 -5.186 -2.398 1.00 88.62 101 PRO A CA 1
ATOM 755 C C . PRO A 1 101 ? -12.017 -3.792 -1.776 1.00 88.62 101 PRO A C 1
ATOM 757 O O . PRO A 1 101 ? -12.949 -3.521 -1.023 1.00 88.62 101 PRO A O 1
ATOM 760 N N . GLY A 1 102 ? -11.114 -2.875 -2.137 1.00 91.12 102 GLY A N 1
ATOM 761 C CA . GLY A 1 102 ? -11.118 -1.500 -1.615 1.00 91.12 102 GLY A CA 1
ATOM 762 C C . GLY A 1 102 ? -10.383 -1.330 -0.282 1.00 91.12 102 GLY A C 1
ATOM 763 O O . GLY A 1 102 ? -10.505 -0.296 0.368 1.00 91.12 102 GLY A O 1
ATOM 764 N N . PHE A 1 103 ? -9.607 -2.327 0.145 1.00 93.56 103 PHE A N 1
ATOM 765 C CA . PHE A 1 103 ? -8.664 -2.174 1.249 1.00 93.56 103 PHE A CA 1
ATOM 766 C C . PHE A 1 103 ? -7.438 -1.345 0.838 1.00 93.56 103 PHE A C 1
ATOM 768 O O . PHE A 1 103 ? -7.039 -1.314 -0.326 1.00 93.56 103 PHE A O 1
ATOM 775 N N . ILE A 1 104 ? -6.803 -0.706 1.822 1.00 95.44 104 ILE A N 1
ATOM 776 C CA . ILE A 1 104 ? -5.512 -0.033 1.661 1.00 95.44 104 ILE A CA 1
ATOM 777 C C . ILE A 1 104 ? -4.434 -0.940 2.251 1.00 95.44 104 ILE A C 1
ATOM 779 O O . ILE A 1 104 ? -4.409 -1.187 3.458 1.00 95.44 104 ILE A O 1
ATOM 783 N N . SER A 1 105 ? -3.541 -1.436 1.393 1.00 94.31 105 SER A N 1
ATOM 784 C CA . SER A 1 105 ? -2.402 -2.255 1.809 1.00 94.31 105 SER A CA 1
ATOM 785 C C . SER A 1 105 ? -1.246 -1.381 2.297 1.00 94.31 105 SER A C 1
ATOM 787 O O . SER A 1 105 ? -0.819 -0.467 1.591 1.00 94.31 105 SER A O 1
ATOM 789 N N . ILE A 1 106 ? -0.707 -1.675 3.481 1.00 95.62 106 ILE A N 1
ATOM 790 C CA . ILE A 1 106 ? 0.543 -1.096 3.980 1.00 95.62 106 ILE A CA 1
ATOM 791 C C . ILE A 1 106 ? 1.641 -2.159 3.997 1.00 95.62 106 ILE A C 1
ATOM 793 O O . ILE A 1 106 ? 1.492 -3.227 4.595 1.00 95.62 106 ILE A O 1
ATOM 797 N N . VAL A 1 107 ? 2.761 -1.845 3.345 1.00 96.12 107 VAL A N 1
ATOM 798 C CA . VAL A 1 107 ? 3.918 -2.736 3.214 1.00 96.12 107 VAL A CA 1
ATOM 799 C C . VAL A 1 107 ? 5.123 -2.074 3.862 1.00 96.12 107 VAL A C 1
A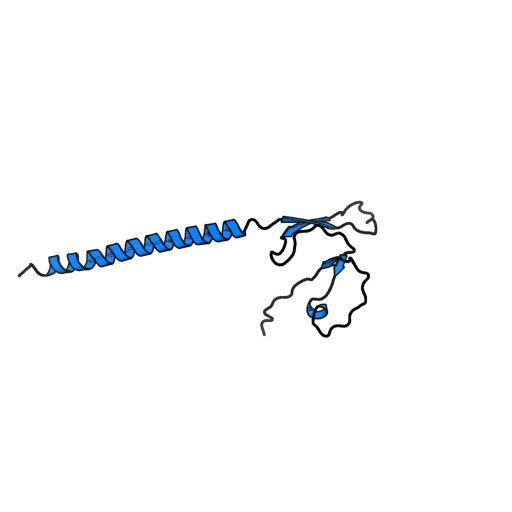TOM 801 O O . VAL A 1 107 ? 5.514 -0.966 3.496 1.00 96.12 107 VAL A O 1
ATOM 804 N N . LYS A 1 108 ? 5.738 -2.766 4.821 1.00 96.19 108 LYS A N 1
ATOM 805 C CA . LYS A 1 108 ? 7.017 -2.354 5.398 1.00 96.19 108 LYS A CA 1
ATOM 806 C C . LYS A 1 108 ? 8.143 -2.999 4.598 1.00 96.19 108 LYS A C 1
ATOM 808 O O . LYS A 1 108 ? 8.252 -4.219 4.572 1.00 96.19 108 LYS A O 1
ATOM 813 N N . LEU A 1 109 ? 8.948 -2.177 3.931 1.00 94.38 109 LEU A N 1
ATOM 814 C CA . LEU A 1 109 ? 10.083 -2.653 3.144 1.00 94.38 109 LEU A CA 1
ATOM 815 C C . LEU A 1 109 ? 11.252 -3.049 4.051 1.00 94.38 109 LEU A C 1
ATOM 817 O O . LEU A 1 109 ? 11.569 -2.347 5.012 1.00 94.38 109 LEU A O 1
ATOM 821 N N . GLU A 1 110 ? 11.903 -4.153 3.700 1.00 92.31 110 GLU A N 1
ATOM 822 C CA . GLU A 1 110 ? 13.114 -4.644 4.358 1.00 92.31 110 GLU A CA 1
ATOM 823 C C . GLU A 1 110 ? 14.379 -4.090 3.685 1.00 92.31 110 GLU A C 1
ATOM 825 O O . GLU A 1 110 ? 14.358 -3.653 2.529 1.00 92.31 110 GLU A O 1
ATOM 830 N N . SER A 1 111 ? 15.506 -4.111 4.406 1.00 92.31 111 SER A N 1
ATOM 831 C CA . SER A 1 111 ? 16.803 -3.724 3.838 1.00 92.31 111 SER A CA 1
ATOM 832 C C . SER A 1 111 ? 17.165 -4.628 2.661 1.00 92.31 111 SER A C 1
ATOM 834 O O . SER A 1 111 ? 17.193 -5.850 2.789 1.00 92.31 111 SER A O 1
ATOM 836 N N . GLN A 1 112 ? 17.537 -4.022 1.531 1.00 83.69 112 GLN A N 1
ATOM 837 C CA . GLN A 1 112 ? 18.016 -4.766 0.361 1.00 83.69 112 GLN A CA 1
ATOM 838 C C . GLN A 1 112 ? 19.347 -5.488 0.617 1.00 83.69 112 GLN A C 1
ATOM 840 O O . GLN A 1 112 ? 19.656 -6.468 -0.056 1.00 83.69 112 GLN A O 1
ATOM 845 N N . ARG A 1 113 ? 20.146 -5.023 1.585 1.00 83.50 113 ARG A N 1
ATOM 846 C CA . ARG A 1 113 ? 21.326 -5.754 2.053 1.00 83.50 113 ARG A CA 1
ATOM 847 C C . ARG A 1 113 ? 20.978 -6.507 3.322 1.00 83.50 113 ARG A C 1
ATOM 849 O O . ARG A 1 113 ? 20.854 -5.900 4.385 1.00 83.50 113 ARG A O 1
ATOM 856 N N . SER A 1 114 ? 20.920 -7.825 3.199 1.00 65.00 114 SER A N 1
ATOM 857 C CA . SER A 1 114 ? 21.304 -8.702 4.293 1.00 65.00 114 SER A CA 1
ATOM 858 C C . SER A 1 114 ? 22.823 -8.834 4.204 1.00 65.00 114 SER A C 1
ATOM 860 O O . SER A 1 114 ? 23.339 -9.447 3.272 1.00 65.00 114 SER A O 1
ATOM 862 N N 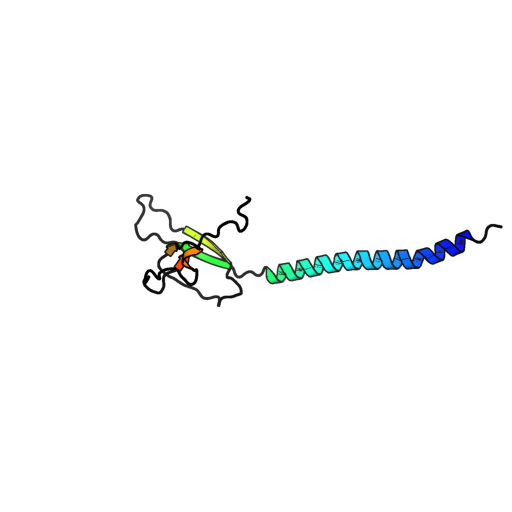. THR A 1 115 ? 23.558 -8.131 5.066 1.00 57.25 115 THR A N 1
ATOM 863 C CA . THR A 1 115 ? 25.005 -8.347 5.191 1.00 57.25 115 THR A CA 1
ATOM 864 C C . THR A 1 115 ? 25.222 -9.733 5.784 1.00 57.25 115 THR A C 1
ATOM 866 O O . THR A 1 115 ? 25.021 -9.922 6.984 1.00 57.25 115 THR A O 1
ATOM 869 N N . LEU A 1 116 ? 25.575 -10.671 4.907 1.00 52.59 116 LEU A N 1
ATOM 870 C CA . LEU A 1 116 ? 26.285 -11.911 5.210 1.00 52.59 116 LEU A CA 1
ATOM 871 C C . LEU A 1 116 ? 27.791 -11.641 5.214 1.00 52.59 116 LEU A C 1
ATOM 873 O O . LEU A 1 116 ? 28.237 -10.845 4.353 1.00 52.59 116 LEU A O 1
#

Secondary structure (DSSP, 8-state):
---HHHHHHHHHHHHHHHHHHHHHHHHHHHHHHHHHHHHHT---EEEEEE--SS--TTS---EEEEEE--TTS--------EEEE-GGGGSTTS----PPTT-EEEE-PPPS----

Nearest PDB structures (foldseek):
  4kng-assembly1_F  TM=9.115E-01  e=3.788E-07  Homo sapiens
  4wvj-assembly1_A  TM=4.802E-01  e=9.424E+00  Escherichia coli K-12
  3g2e-assembly1_A  TM=2.186E-01  e=6.748E+00  Campylobacter jejuni

Foldseek 3Di:
DPDPPVVVVVVVVVVVVVVVVVVVVVVVVVVVVVVVVVVVVVFPKDKDWDDDPDQDPVNDDGDIDIDGDDPVDDDDDADAAEDEDEPCCPDPPHDDPPDDPRHDYDYDDDDPDPDD

Solvent-accessible surface area (backbone atoms only — not comparable to full-atom values): 7681 Å² total; per-residue (Å²): 142,89,70,72,69,66,60,57,56,62,64,49,48,62,57,51,52,52,52,52,51,51,55,54,48,54,52,52,51,51,51,51,51,52,48,54,52,52,65,65,59,69,58,52,74,36,81,47,78,46,74,67,94,67,84,52,93,79,80,61,70,75,46,76,48,78,51,66,61,59,93,88,55,84,95,68,91,85,77,55,57,82,40,80,49,59,67,70,62,76,40,97,85,45,83,80,84,74,70,74,82,62,54,40,76,47,69,72,85,76,75,90,70,77,88,125

Sequence (116 aa):
MSGGHQLQLAVLWPWLLMATLHAGFGHTGRVLAAAVESERSAEQKAVIRVIPLKMDPTGKLNLTLEGVFAGVAEVTPAEGKLMQSHPLYLCNASDDDNLEPGFISIVKLESQRSTL

Radius of gyration: 29.33 Å; Cα contacts (8 Å, |Δi|>4): 66; chains: 1; bounding box: 84×52×50 Å

pLDDT: mean 77.26, std 15.19, range [40.53, 96.19]